Protein AF-A0AAD5JYR6-F1 (afdb_monomer_lite)

Secondary structure (DSSP, 8-state):
------GGG-GGGHHHHHHHHHHHHT-HHHHHHTTTHHHHHHHHHHHHHHHHHHHHHHHHHHHHHHHHHHHHHHHHHSPP---

Radius of gyration: 23.18 Å; chains: 1; bounding box: 49×17×70 Å

Foldseek 3Di:
DDDDDPCVVQVVLNVLVVLLVVQCVVDVCSVPVCVSVVSVVSSVVSVVVVVVVVVVVVVVVVVVVVVVVVVVVVVVPDDPPDD

pLDDT: mean 87.0, std 11.5, range [47.69, 98.19]

Structure (mmCIF, N/CA/C/O backbone):
data_AF-A0AAD5JYR6-F1
#
_entry.id   AF-A0AAD5JYR6-F1
#
loop_
_atom_site.group_PDB
_atom_site.id
_atom_site.type_symbol
_atom_site.label_atom_id
_atom_site.label_alt_id
_atom_site.label_comp_id
_atom_site.label_asym_id
_atom_site.label_entity_id
_atom_site.label_seq_id
_atom_site.pdbx_PDB_ins_code
_atom_site.Cartn_x
_atom_site.Cartn_y
_atom_site.Cartn_z
_atom_site.occupancy
_atom_site.B_iso_or_equiv
_atom_site.auth_seq_id
_atom_site.auth_comp_id
_atom_site.auth_asym_id
_atom_site.auth_atom_id
_atom_site.pdbx_PDB_model_num
ATOM 1 N N . MET A 1 1 ? -2.803 0.952 15.357 1.00 59.78 1 MET A N 1
ATOM 2 C CA . MET A 1 1 ? -2.915 2.291 14.739 1.00 59.78 1 MET A CA 1
ATOM 3 C C . MET A 1 1 ? -2.179 2.275 13.409 1.00 59.78 1 MET A C 1
ATOM 5 O O . MET A 1 1 ? -0.998 1.950 13.428 1.00 59.78 1 MET A O 1
ATOM 9 N N . HIS A 1 2 ? -2.845 2.560 12.285 1.00 60.00 2 HIS A N 1
ATOM 10 C CA . HIS A 1 2 ? -2.158 2.839 11.018 1.00 60.00 2 HIS A CA 1
ATOM 11 C C . HIS A 1 2 ? -2.063 4.368 10.830 1.00 60.00 2 HIS A C 1
ATOM 13 O O . HIS A 1 2 ? -2.943 5.086 11.311 1.00 60.00 2 HIS A O 1
ATOM 19 N N . PRO A 1 3 ? -0.998 4.894 10.205 1.00 69.06 3 PRO A N 1
ATOM 20 C CA . PRO A 1 3 ? -0.925 6.306 9.832 1.00 69.06 3 PRO A CA 1
ATOM 21 C C . PRO A 1 3 ? -1.94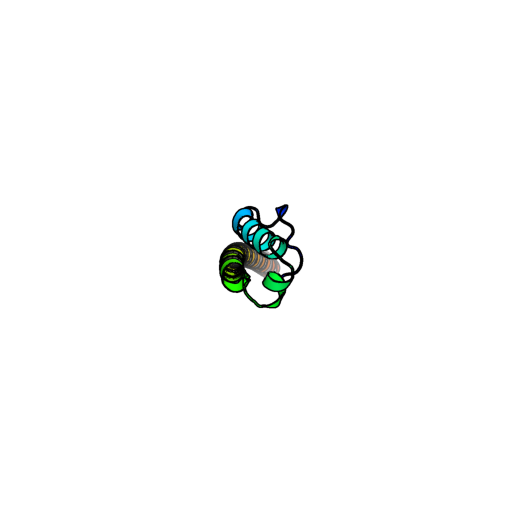6 6.612 8.729 1.00 69.06 3 PRO A C 1
ATOM 23 O O . PRO A 1 3 ? -2.112 5.755 7.866 1.00 69.06 3 PRO A O 1
ATOM 26 N N . PRO A 1 4 ? -2.600 7.789 8.720 1.00 67.94 4 PRO A N 1
ATOM 27 C CA . PRO A 1 4 ? -3.711 8.094 7.816 1.00 67.94 4 PRO A CA 1
ATOM 28 C C . PRO A 1 4 ? -3.410 7.673 6.373 1.00 67.94 4 PRO A C 1
ATOM 30 O O . PRO A 1 4 ? -2.432 8.121 5.768 1.00 67.94 4 PRO A O 1
ATOM 33 N N . LEU A 1 5 ? -4.232 6.754 5.863 1.00 79.25 5 LEU A N 1
ATOM 34 C CA . LEU A 1 5 ? -4.147 6.267 4.494 1.00 79.25 5 LEU A CA 1
ATOM 35 C C . LEU A 1 5 ? -4.778 7.335 3.616 1.00 79.25 5 LEU A C 1
ATOM 37 O O . LEU A 1 5 ? -5.848 7.858 3.914 1.00 79.25 5 LEU A O 1
ATOM 41 N N . ALA A 1 6 ? -4.103 7.679 2.532 1.00 77.56 6 ALA A N 1
ATOM 42 C CA . ALA A 1 6 ? -4.698 8.538 1.533 1.00 77.56 6 ALA A CA 1
ATOM 43 C C . ALA A 1 6 ? -5.783 7.727 0.808 1.00 77.56 6 ALA A C 1
ATOM 45 O O . ALA A 1 6 ? -5.441 6.908 -0.038 1.00 77.56 6 ALA A O 1
ATOM 46 N N . GLU A 1 7 ? -7.060 7.926 1.146 1.00 74.81 7 GLU A N 1
ATOM 47 C CA . GLU A 1 7 ? -8.192 7.146 0.602 1.00 74.81 7 GLU A CA 1
ATOM 48 C C . GLU A 1 7 ? -8.180 7.077 -0.932 1.00 74.81 7 GLU A C 1
ATOM 50 O O . GLU A 1 7 ? -8.376 6.012 -1.510 1.00 74.81 7 GLU A O 1
ATOM 55 N N . HIS A 1 8 ? -7.818 8.183 -1.591 1.00 76.56 8 HIS A N 1
ATOM 56 C CA . HIS A 1 8 ? -7.682 8.267 -3.051 1.00 76.56 8 HIS A CA 1
ATOM 57 C C . HIS A 1 8 ? -6.601 7.348 -3.652 1.00 76.56 8 HIS A C 1
ATOM 59 O O . HIS A 1 8 ? -6.525 7.206 -4.866 1.00 76.56 8 HIS A O 1
ATOM 65 N N . LYS A 1 9 ? -5.715 6.763 -2.836 1.00 84.06 9 LYS A N 1
ATOM 66 C CA . LYS A 1 9 ? -4.693 5.796 -3.276 1.00 84.06 9 LYS A CA 1
ATOM 67 C C . LYS A 1 9 ? -5.118 4.342 -3.081 1.00 84.06 9 LYS A C 1
ATOM 69 O O . LYS A 1 9 ? -4.434 3.463 -3.594 1.00 84.06 9 LYS A O 1
ATOM 74 N N . HIS A 1 10 ? -6.201 4.108 -2.345 1.00 87.19 10 HIS A N 1
ATOM 75 C CA . HIS A 1 10 ? -6.648 2.794 -1.886 1.00 87.19 10 HIS A CA 1
ATOM 76 C C . HIS A 1 10 ? -8.139 2.606 -2.185 1.00 87.19 10 HIS A C 1
ATOM 78 O O . HIS A 1 10 ? -8.912 2.183 -1.325 1.00 87.19 10 HIS A O 1
ATOM 84 N N . GLU A 1 11 ? -8.563 2.968 -3.401 1.00 86.81 11 GLU A N 1
ATOM 85 C CA . GLU A 1 11 ? -9.970 2.900 -3.818 1.00 86.81 11 GLU A CA 1
ATOM 86 C C . GLU A 1 11 ? -10.554 1.484 -3.648 1.00 86.81 11 GLU A C 1
ATOM 88 O O . GLU A 1 11 ? -11.722 1.338 -3.285 1.00 86.81 11 GLU A O 1
ATOM 93 N N . GLY A 1 12 ? -9.734 0.438 -3.830 1.00 86.81 12 GLY A N 1
ATOM 94 C CA . GLY A 1 12 ? -10.127 -0.961 -3.633 1.00 86.81 12 GLY A CA 1
ATOM 95 C C . GLY A 1 12 ? -10.375 -1.333 -2.168 1.00 86.81 12 GLY A C 1
ATOM 96 O O . GLY A 1 12 ? -11.241 -2.158 -1.879 1.00 86.81 12 GLY A O 1
ATOM 97 N N . CYS A 1 13 ? -9.684 -0.674 -1.236 1.00 92.81 13 CYS A N 1
ATOM 98 C CA . CYS A 1 13 ? -9.791 -0.921 0.204 1.00 92.81 13 CYS A CA 1
ATOM 99 C C . CYS A 1 13 ? -10.644 0.105 0.960 1.00 92.81 13 CYS A C 1
ATOM 101 O O . CYS A 1 13 ? -10.738 0.036 2.187 1.00 92.81 13 CYS A O 1
ATOM 103 N N . LEU A 1 14 ? -11.309 1.026 0.259 1.00 91.25 14 LEU A N 1
ATOM 104 C CA . LEU A 1 14 ? -12.011 2.166 0.858 1.00 91.25 14 LEU A CA 1
ATOM 105 C C . LEU A 1 14 ? -13.071 1.746 1.892 1.00 91.25 14 LEU A C 1
ATOM 107 O O . LEU A 1 14 ? -13.160 2.335 2.966 1.00 91.25 14 LEU A O 1
ATOM 111 N N . LYS A 1 15 ? -13.799 0.652 1.636 1.00 90.94 15 LYS A N 1
ATOM 112 C CA . LYS A 1 15 ? -14.769 0.087 2.595 1.00 90.94 15 LYS A CA 1
ATOM 113 C C . LYS A 1 15 ? -14.115 -0.430 3.882 1.00 90.94 15 LYS A C 1
ATOM 115 O O . LYS A 1 15 ? -14.673 -0.256 4.960 1.00 90.94 15 LYS A O 1
ATOM 120 N N . ALA A 1 16 ? -12.947 -1.066 3.782 1.00 91.88 16 ALA A N 1
ATOM 121 C CA . ALA A 1 16 ? -12.222 -1.580 4.945 1.00 91.88 16 ALA A CA 1
ATOM 122 C C . ALA A 1 16 ? -11.603 -0.440 5.772 1.00 91.88 16 ALA A C 1
ATOM 124 O O . ALA A 1 16 ? -11.571 -0.519 7.000 1.00 91.88 16 ALA A O 1
ATOM 125 N N . ILE A 1 17 ? -11.165 0.635 5.104 1.00 91.25 17 ILE A N 1
ATOM 126 C CA . ILE A 1 17 ? -10.695 1.867 5.753 1.00 91.25 17 ILE A CA 1
ATOM 127 C C . ILE A 1 17 ? -11.844 2.500 6.544 1.00 91.25 17 ILE A C 1
ATOM 129 O O . ILE A 1 17 ? -11.714 2.690 7.751 1.00 91.25 17 ILE A O 1
ATOM 133 N N . GLN A 1 18 ? -12.997 2.713 5.901 1.00 91.31 18 GLN A N 1
ATOM 134 C CA . GLN A 1 18 ? -14.187 3.272 6.550 1.00 91.31 18 GLN A CA 1
ATOM 135 C C . GLN A 1 18 ? -14.645 2.438 7.751 1.00 91.31 18 GLN A C 1
ATOM 137 O O . GLN A 1 18 ? -14.913 2.997 8.808 1.00 91.31 18 GLN A O 1
ATOM 142 N N . ALA A 1 19 ? -14.657 1.106 7.642 1.00 91.38 19 ALA A N 1
ATOM 143 C CA . ALA A 1 19 ? -15.034 0.231 8.754 1.00 91.38 19 ALA A CA 1
ATOM 144 C C . ALA A 1 19 ? -14.084 0.354 9.962 1.00 91.38 19 ALA A C 1
ATOM 146 O O . ALA A 1 19 ? -14.509 0.283 11.120 1.00 91.38 19 ALA A O 1
ATOM 147 N N . LEU A 1 20 ? -12.783 0.538 9.715 1.00 91.31 20 LEU A N 1
ATOM 148 C CA . LEU A 1 20 ? -11.816 0.760 10.785 1.00 91.31 20 LEU A CA 1
ATOM 149 C C . LEU A 1 20 ? -11.966 2.159 11.401 1.00 91.31 20 LEU A C 1
ATOM 151 O O . LEU A 1 20 ? -11.894 2.291 12.625 1.00 91.31 20 LEU A O 1
ATOM 155 N N . ASP A 1 21 ? -12.218 3.178 10.582 1.00 90.31 21 ASP A N 1
ATOM 156 C CA . ASP A 1 21 ? -12.449 4.547 11.046 1.00 90.31 21 ASP A CA 1
ATOM 157 C C . ASP A 1 21 ? -13.739 4.668 11.855 1.00 90.31 21 ASP A C 1
ATOM 159 O O . ASP A 1 21 ? -13.731 5.260 12.933 1.00 90.31 21 ASP A O 1
ATOM 163 N N . GLU A 1 22 ? -14.826 4.035 11.421 1.00 91.31 22 GLU A N 1
ATOM 164 C CA . GLU A 1 22 ? -16.062 3.913 12.196 1.00 91.31 22 GLU A CA 1
ATOM 165 C C . GLU A 1 22 ? -15.805 3.245 13.550 1.00 91.31 22 GLU A C 1
ATOM 167 O O . GLU A 1 22 ? -16.256 3.741 14.585 1.00 91.31 22 GLU A O 1
ATOM 172 N N . CYS A 1 23 ? -15.007 2.172 13.581 1.00 90.94 23 CYS A N 1
ATOM 173 C CA . CYS A 1 23 ? -14.643 1.520 14.836 1.00 90.94 23 CYS A CA 1
ATOM 174 C C . CYS A 1 23 ? -13.842 2.450 15.759 1.00 90.94 23 CYS A C 1
ATOM 176 O O . CYS A 1 23 ? -14.125 2.527 16.957 1.00 90.94 23 CYS A O 1
ATOM 178 N N . HIS A 1 24 ? -12.887 3.211 15.225 1.00 89.81 24 HIS A N 1
ATOM 179 C CA . HIS A 1 24 ? -12.139 4.198 16.005 1.00 89.81 24 HIS A CA 1
ATOM 180 C C . HIS A 1 24 ? -13.011 5.372 16.481 1.00 89.81 24 HIS A C 1
ATOM 182 O O . HIS A 1 24 ? -12.803 5.866 17.592 1.00 89.81 24 HIS A O 1
ATOM 188 N N . ASN A 1 25 ? -13.990 5.793 15.677 1.00 90.06 25 ASN A N 1
ATOM 189 C CA . ASN A 1 25 ? -14.930 6.871 15.993 1.00 90.06 25 ASN A CA 1
ATOM 190 C C . ASN A 1 25 ? -16.033 6.430 16.970 1.00 90.06 25 ASN A C 1
ATOM 192 O O . ASN A 1 25 ? -16.617 7.274 17.646 1.00 90.06 25 ASN A O 1
ATOM 196 N N . SER A 1 26 ? -16.285 5.122 17.101 1.00 88.88 26 SER A N 1
ATOM 197 C CA . SER A 1 26 ? -17.283 4.564 18.029 1.00 88.88 26 SER A CA 1
ATOM 198 C C . SER A 1 26 ? -16.937 4.764 19.510 1.00 88.88 26 SER A C 1
ATOM 200 O O . SER A 1 26 ? -17.817 4.716 20.368 1.00 88.88 26 SER A O 1
ATOM 202 N N . GLY A 1 27 ? -15.663 4.994 19.837 1.00 86.94 27 GLY A N 1
ATOM 203 C CA . GLY A 1 27 ? -15.251 5.275 21.204 1.00 86.94 27 GLY A CA 1
ATOM 204 C C . GLY A 1 27 ? -13.741 5.258 21.384 1.00 86.94 27 GLY A C 1
ATOM 205 O O . GLY A 1 27 ? -13.045 4.373 20.886 1.00 86.94 27 GLY A O 1
ATOM 206 N N . PHE A 1 28 ? -13.236 6.206 22.177 1.00 81.25 28 PHE A N 1
ATOM 207 C CA . PHE A 1 28 ? -11.809 6.315 22.480 1.00 81.25 28 PHE A CA 1
ATOM 208 C C . PHE A 1 28 ? -11.252 4.992 23.023 1.00 81.25 28 PHE A C 1
ATOM 210 O O . PHE A 1 28 ? -10.245 4.514 22.521 1.00 81.25 28 PHE A O 1
ATOM 217 N N . MET A 1 29 ? -11.946 4.328 23.955 1.00 81.56 29 MET A N 1
ATOM 218 C CA . MET A 1 29 ? -11.483 3.050 24.516 1.00 81.56 29 MET A CA 1
ATOM 219 C C . MET A 1 29 ? -11.339 1.951 23.454 1.00 81.56 29 MET A C 1
ATOM 221 O O . MET A 1 29 ? -10.321 1.265 23.455 1.00 81.56 29 MET A O 1
ATOM 225 N N . ASN A 1 30 ? -12.266 1.837 22.496 1.00 79.62 30 ASN A N 1
ATOM 226 C CA . ASN A 1 30 ? -12.220 0.813 21.440 1.00 79.62 30 ASN A CA 1
ATOM 227 C C . ASN A 1 30 ? -10.950 0.910 20.584 1.00 79.62 30 ASN A C 1
ATOM 229 O O . ASN A 1 30 ? -10.384 -0.103 20.163 1.00 79.62 30 ASN A O 1
ATOM 233 N N . ARG A 1 31 ? -10.464 2.139 20.390 1.00 78.44 31 ARG A N 1
ATOM 234 C CA . ARG A 1 31 ? -9.235 2.444 19.658 1.00 78.44 31 ARG A CA 1
ATOM 235 C C . ARG A 1 31 ? -7.964 1.988 20.391 1.00 78.44 31 ARG A C 1
ATOM 237 O O . ARG A 1 31 ? -6.978 1.668 19.728 1.00 78.44 31 ARG A O 1
ATOM 244 N N . PHE A 1 32 ? -7.966 1.944 21.727 1.00 81.44 32 PHE A N 1
ATOM 245 C CA . PHE A 1 32 ? -6.780 1.600 22.533 1.00 81.44 32 PHE A CA 1
ATOM 246 C C . PHE A 1 32 ? -6.806 0.186 23.121 1.00 81.44 32 PHE A C 1
ATOM 248 O O . PHE A 1 32 ? -5.743 -0.367 23.388 1.00 81.44 32 PHE A O 1
ATOM 255 N N . THR A 1 33 ? -7.978 -0.424 23.301 1.00 82.88 33 THR A N 1
ATOM 256 C CA . THR A 1 33 ? -8.119 -1.744 23.946 1.00 82.88 33 THR A CA 1
ATOM 257 C C . THR A 1 33 ? -8.049 -2.925 22.975 1.00 82.88 33 THR A C 1
ATOM 259 O O . THR A 1 33 ? -8.071 -4.072 23.410 1.00 82.88 33 THR A O 1
ATOM 262 N N . GLY A 1 34 ? -7.950 -2.672 21.664 1.00 84.00 34 GLY A N 1
ATOM 263 C CA . GLY A 1 34 ? -7.898 -3.721 20.638 1.00 84.00 34 GLY A CA 1
ATOM 264 C C . GLY A 1 34 ? -9.269 -4.219 20.166 1.00 84.00 34 GLY A C 1
ATOM 265 O O . GLY A 1 34 ? -9.334 -5.189 19.412 1.00 84.00 34 GLY A O 1
ATOM 266 N N . ALA A 1 35 ? -10.361 -3.545 20.543 1.00 88.06 35 ALA A N 1
ATOM 267 C CA . ALA A 1 35 ? -11.710 -3.873 20.071 1.00 88.06 35 ALA A CA 1
ATOM 268 C C . ALA A 1 35 ? -11.834 -3.818 18.533 1.00 88.06 35 ALA A C 1
ATOM 270 O O . ALA A 1 35 ? -12.598 -4.575 17.943 1.00 88.06 35 ALA A O 1
ATOM 271 N N . CYS A 1 36 ? -11.0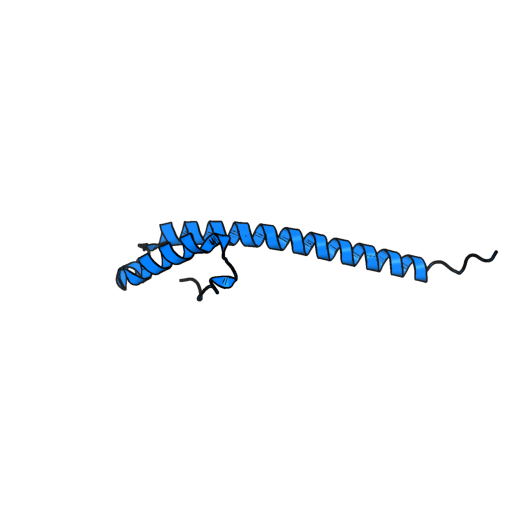24 -2.981 17.875 1.00 91.06 36 CYS A N 1
ATOM 272 C CA . CYS A 1 36 ? -10.988 -2.834 16.417 1.00 91.06 36 CYS A CA 1
ATOM 273 C C . CYS A 1 36 ? -10.007 -3.783 15.699 1.00 91.06 36 CYS A C 1
ATOM 275 O O . CYS A 1 36 ? -9.703 -3.582 14.525 1.00 91.06 36 CYS A O 1
ATOM 277 N N . ASN A 1 37 ? -9.460 -4.806 16.368 1.00 90.75 37 ASN A N 1
ATOM 278 C CA . ASN A 1 37 ? -8.440 -5.675 15.761 1.00 90.75 37 ASN A CA 1
ATOM 2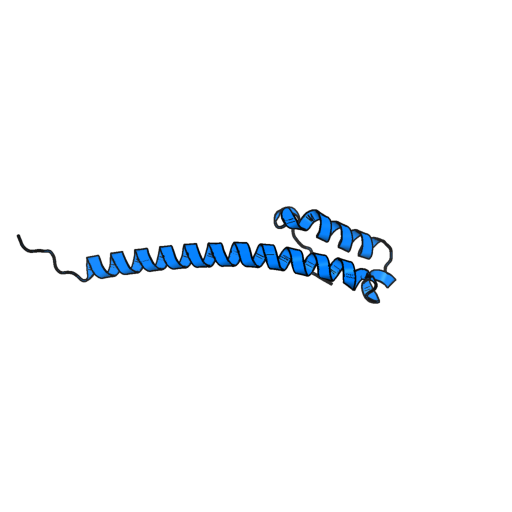79 C C . ASN A 1 37 ? -8.967 -6.495 14.574 1.00 90.75 37 ASN A C 1
ATOM 281 O O . ASN A 1 37 ? -8.222 -6.728 13.627 1.00 90.75 37 ASN A O 1
ATOM 285 N N . ALA A 1 38 ? -10.236 -6.909 14.601 1.00 91.44 38 ALA A N 1
ATOM 286 C CA . ALA A 1 38 ? -10.837 -7.676 13.511 1.00 91.44 38 ALA A CA 1
ATOM 287 C C . ALA A 1 38 ? -10.988 -6.834 12.232 1.00 91.44 38 ALA A C 1
ATOM 289 O O . ALA A 1 38 ? -10.534 -7.243 11.166 1.00 91.44 38 ALA A O 1
ATOM 290 N N . THR A 1 39 ? -11.545 -5.625 12.345 1.00 91.19 39 THR A N 1
ATOM 291 C CA . THR A 1 39 ? -11.634 -4.660 11.236 1.00 91.19 39 THR A CA 1
ATOM 292 C C . THR A 1 39 ? -10.252 -4.233 10.753 1.00 91.19 39 THR A C 1
ATOM 294 O O . THR A 1 39 ? -10.019 -4.129 9.551 1.00 91.19 39 THR A O 1
ATOM 297 N N . LYS A 1 40 ? -9.287 -4.075 11.667 1.00 90.94 40 LYS A N 1
ATOM 298 C CA . LYS A 1 40 ? -7.894 -3.812 11.297 1.00 90.94 40 LYS A CA 1
ATOM 299 C C . LYS A 1 40 ? -7.294 -4.958 10.474 1.00 90.94 40 LYS A C 1
ATOM 301 O O . LYS A 1 40 ? -6.621 -4.689 9.486 1.00 90.94 40 LYS A O 1
ATOM 306 N N . ALA A 1 41 ? -7.528 -6.213 10.859 1.00 93.06 41 ALA A N 1
ATOM 307 C CA . ALA A 1 41 ? -7.006 -7.368 10.131 1.00 93.06 41 ALA A CA 1
ATOM 308 C C . ALA A 1 41 ? -7.553 -7.438 8.695 1.00 93.06 41 ALA A C 1
ATOM 310 O O . ALA A 1 41 ? -6.790 -7.700 7.771 1.00 93.06 41 ALA A O 1
ATOM 311 N N . GLN A 1 42 ? -8.838 -7.120 8.502 1.00 92.94 42 GLN A N 1
ATOM 312 C CA . GLN A 1 42 ? -9.448 -7.030 7.169 1.00 92.94 42 GLN A CA 1
ATOM 313 C C . GLN A 1 42 ? -8.807 -5.931 6.313 1.00 92.94 42 GLN A C 1
ATOM 315 O O . GLN A 1 42 ? -8.522 -6.142 5.135 1.00 92.94 42 GLN A O 1
ATOM 320 N N . LEU A 1 43 ? -8.541 -4.763 6.906 1.00 93.00 43 LEU A N 1
ATOM 321 C CA . LEU A 1 43 ? -7.835 -3.691 6.208 1.00 93.00 43 LEU A CA 1
ATOM 322 C C . LEU A 1 43 ? -6.406 -4.105 5.831 1.00 93.00 43 LEU A C 1
ATOM 324 O O . LEU A 1 43 ? -5.981 -3.875 4.701 1.00 93.00 43 LEU A O 1
ATOM 328 N N . ASP A 1 44 ? -5.670 -4.727 6.755 1.00 93.38 44 ASP A N 1
ATOM 329 C CA . ASP A 1 44 ? -4.302 -5.188 6.502 1.00 93.38 44 ASP A CA 1
ATOM 330 C C . ASP A 1 44 ? -4.251 -6.209 5.352 1.00 93.38 44 ASP A C 1
ATOM 332 O O . ASP A 1 44 ? -3.329 -6.172 4.536 1.00 9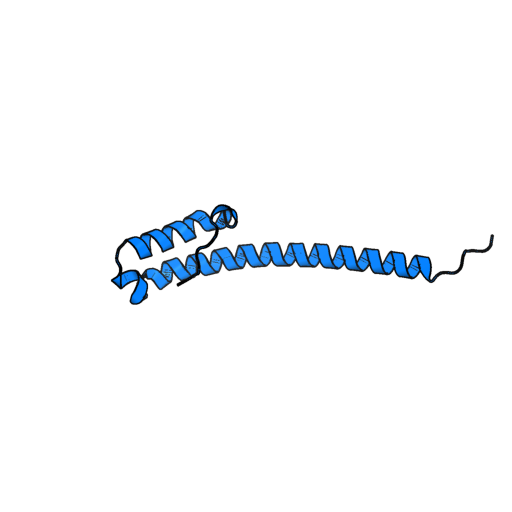3.38 44 ASP A O 1
ATOM 336 N N . GLU A 1 45 ? -5.229 -7.115 5.280 1.00 94.75 45 GLU A N 1
ATOM 337 C CA . GLU A 1 45 ? -5.347 -8.097 4.201 1.00 94.75 45 GLU A CA 1
ATOM 338 C C . GLU A 1 45 ? -5.579 -7.415 2.851 1.00 94.75 45 GLU A C 1
ATOM 340 O O . GLU A 1 45 ? -4.811 -7.644 1.917 1.00 94.75 45 GLU A O 1
ATOM 345 N N . CYS A 1 46 ? -6.540 -6.494 2.779 1.00 94.50 46 CYS A N 1
ATOM 346 C CA . CYS A 1 46 ? -6.827 -5.756 1.552 1.00 94.50 46 CYS A CA 1
ATOM 347 C C . CYS A 1 46 ? -5.604 -4.963 1.050 1.00 94.50 46 CYS A C 1
ATOM 349 O O . CYS A 1 46 ? -5.201 -5.070 -0.110 1.00 94.50 46 CYS A O 1
ATOM 351 N N . LEU A 1 47 ? -4.936 -4.219 1.939 1.00 93.12 47 LEU A N 1
ATOM 352 C CA . LEU A 1 47 ? -3.744 -3.442 1.576 1.00 93.12 47 LEU A CA 1
ATOM 353 C C . LEU A 1 47 ? -2.581 -4.336 1.137 1.00 93.12 47 LEU A C 1
ATOM 355 O O . LEU A 1 47 ? -1.769 -3.952 0.290 1.00 93.12 47 LEU A O 1
ATOM 359 N N . LYS A 1 48 ? -2.476 -5.538 1.711 1.00 94.19 48 LYS A N 1
ATOM 360 C CA . LYS A 1 48 ? -1.474 -6.522 1.306 1.00 94.19 48 LYS A CA 1
ATOM 361 C C . LYS A 1 48 ? -1.732 -7.009 -0.117 1.00 94.19 48 LYS A C 1
ATOM 363 O O . LYS A 1 48 ? -0.769 -7.156 -0.867 1.00 94.19 48 LYS A O 1
ATOM 368 N N . GLU A 1 49 ? -2.982 -7.235 -0.502 1.00 94.88 49 GLU A N 1
ATOM 369 C CA . GLU A 1 49 ? -3.338 -7.612 -1.872 1.00 94.88 49 GLU A CA 1
ATOM 370 C C . GLU A 1 49 ? -2.995 -6.501 -2.872 1.00 94.88 49 GLU A C 1
ATOM 372 O O . GLU A 1 49 ? -2.268 -6.759 -3.836 1.00 94.88 49 GLU A O 1
ATOM 377 N N . GLU A 1 50 ? -3.402 -5.254 -2.600 1.00 93.62 50 GLU A N 1
ATOM 378 C CA . GLU A 1 50 ? -3.037 -4.092 -3.428 1.00 93.62 50 GLU A CA 1
ATOM 379 C C . GLU A 1 50 ? -1.513 -3.974 -3.586 1.00 93.62 50 GLU A C 1
ATOM 381 O O . GLU A 1 50 ? -0.983 -3.806 -4.692 1.00 93.62 50 GLU A O 1
ATOM 386 N N . PHE A 1 51 ? -0.777 -4.133 -2.483 1.00 93.12 51 PHE A N 1
ATOM 387 C CA . PHE A 1 51 ? 0.680 -4.101 -2.496 1.00 93.12 51 PHE A CA 1
ATOM 388 C C . PHE A 1 51 ? 1.281 -5.203 -3.376 1.00 93.12 51 PHE A C 1
ATOM 390 O O . PHE A 1 51 ? 2.246 -4.950 -4.104 1.00 93.12 51 PHE A O 1
ATOM 397 N N . LEU A 1 52 ? 0.744 -6.424 -3.328 1.00 96.19 52 LEU A N 1
ATOM 398 C CA . LEU A 1 52 ? 1.235 -7.537 -4.141 1.00 96.19 52 LEU A CA 1
ATOM 399 C C . LEU A 1 52 ? 1.031 -7.282 -5.638 1.00 96.19 52 LEU A C 1
ATOM 401 O O . LEU A 1 52 ? 1.957 -7.536 -6.415 1.00 96.19 52 LEU A O 1
ATOM 405 N N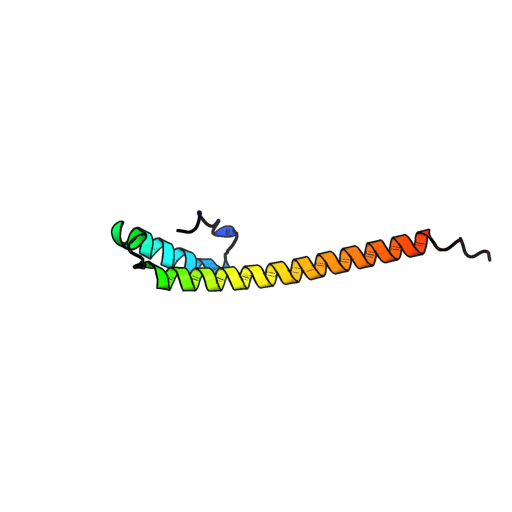 . VAL A 1 53 ? -0.119 -6.726 -6.027 1.00 95.06 53 VAL A N 1
ATOM 406 C CA . VAL A 1 53 ? -0.408 -6.341 -7.418 1.00 95.06 53 VAL A CA 1
ATOM 407 C C . VAL A 1 53 ? 0.595 -5.293 -7.899 1.00 95.06 53 VAL A C 1
ATOM 409 O O . VAL A 1 53 ? 1.325 -5.523 -8.867 1.00 95.06 53 VAL A O 1
ATOM 412 N N . LEU A 1 54 ? 0.735 -4.185 -7.166 1.00 93.69 54 LEU A N 1
ATOM 413 C CA . LEU A 1 54 ? 1.673 -3.113 -7.513 1.00 93.69 54 LEU A CA 1
ATOM 414 C C . LEU A 1 54 ? 3.123 -3.608 -7.557 1.00 93.69 54 LEU A C 1
ATOM 416 O O . LEU A 1 54 ? 3.909 -3.230 -8.433 1.00 93.69 54 LEU A O 1
ATOM 420 N N . ARG A 1 55 ? 3.504 -4.487 -6.625 1.00 96.62 55 ARG A N 1
ATOM 421 C CA . ARG A 1 55 ? 4.837 -5.092 -6.593 1.00 96.62 55 ARG A CA 1
ATOM 422 C C . ARG A 1 55 ? 5.092 -5.951 -7.829 1.00 96.62 55 ARG A C 1
ATOM 424 O O . ARG A 1 55 ? 6.197 -5.891 -8.375 1.00 96.62 55 ARG A O 1
ATOM 431 N N . ALA A 1 56 ? 4.110 -6.734 -8.271 1.00 97.56 56 ALA A N 1
ATOM 432 C CA . ALA A 1 56 ? 4.222 -7.552 -9.474 1.00 97.56 56 ALA A CA 1
ATOM 433 C C . ALA A 1 56 ? 4.398 -6.680 -10.726 1.00 97.56 56 ALA A C 1
ATOM 435 O O . ALA A 1 56 ? 5.323 -6.913 -11.510 1.00 97.56 56 ALA A O 1
ATOM 436 N N . GLU A 1 57 ? 3.600 -5.620 -10.868 1.00 97.56 57 GLU A N 1
ATOM 437 C CA . GLU A 1 57 ? 3.736 -4.669 -11.974 1.00 97.56 57 GLU A CA 1
ATOM 438 C C . GLU A 1 57 ? 5.101 -3.980 -11.987 1.00 97.56 57 GLU A C 1
ATOM 440 O O . GLU A 1 57 ? 5.759 -3.893 -13.026 1.00 97.56 57 GLU A O 1
ATOM 445 N N . ASN A 1 58 ? 5.560 -3.505 -10.829 1.00 97.25 58 ASN A N 1
ATOM 446 C CA . ASN A 1 58 ? 6.855 -2.846 -10.707 1.00 97.25 58 ASN A CA 1
ATOM 447 C C . ASN A 1 58 ? 8.002 -3.805 -11.038 1.00 97.25 58 ASN A C 1
ATOM 449 O O . ASN A 1 58 ? 8.954 -3.414 -11.719 1.00 97.25 58 ASN A O 1
ATOM 453 N N . LYS A 1 59 ? 7.892 -5.076 -10.633 1.00 98.00 59 LYS A N 1
ATOM 454 C CA . LYS A 1 59 ? 8.849 -6.124 -11.005 1.00 98.00 59 LYS A CA 1
ATOM 455 C C . LYS A 1 59 ? 8.873 -6.345 -12.520 1.00 98.00 59 LYS A C 1
ATOM 457 O O . LYS A 1 59 ? 9.960 -6.400 -13.093 1.00 98.00 59 LYS A O 1
ATOM 462 N N . ALA A 1 60 ? 7.712 -6.416 -13.172 1.00 98.19 60 ALA A N 1
ATOM 463 C CA . ALA A 1 60 ? 7.616 -6.567 -14.625 1.00 98.19 60 ALA A CA 1
ATOM 464 C C . ALA A 1 60 ? 8.219 -5.360 -15.366 1.00 98.19 60 ALA A C 1
ATOM 466 O O . ALA A 1 60 ? 9.054 -5.526 -16.258 1.00 98.19 60 ALA A O 1
ATOM 467 N N . LYS A 1 61 ? 7.885 -4.134 -14.939 1.00 98.19 61 LYS A N 1
ATOM 468 C CA . LYS A 1 61 ? 8.450 -2.888 -15.485 1.00 98.19 61 LYS A CA 1
ATOM 469 C C . LYS A 1 61 ? 9.972 -2.839 -15.312 1.00 98.19 61 LYS A C 1
ATOM 471 O O . LYS A 1 61 ? 10.682 -2.472 -16.247 1.00 98.19 61 LYS A O 1
ATOM 476 N N . ALA A 1 62 ? 10.489 -3.234 -14.148 1.00 97.69 62 ALA A N 1
ATOM 477 C CA . ALA A 1 62 ? 11.926 -3.286 -13.889 1.00 97.69 62 ALA A CA 1
ATOM 478 C C . ALA A 1 62 ? 12.637 -4.329 -14.766 1.00 97.69 62 ALA A C 1
ATOM 480 O O . ALA A 1 62 ? 13.689 -4.032 -15.330 1.00 97.69 62 ALA A O 1
ATOM 481 N N . ALA A 1 63 ? 12.055 -5.521 -14.932 1.00 97.88 63 ALA A N 1
ATOM 482 C CA . ALA A 1 63 ? 12.593 -6.557 -15.812 1.00 97.88 63 ALA A CA 1
ATOM 483 C C . ALA A 1 63 ? 12.634 -6.095 -17.278 1.00 97.88 63 ALA A C 1
ATOM 485 O O . ALA A 1 63 ? 13.663 -6.238 -17.934 1.00 97.88 63 ALA A O 1
ATOM 486 N N . ALA A 1 64 ? 11.565 -5.458 -17.766 1.00 97.75 64 ALA A N 1
ATOM 487 C CA . ALA A 1 64 ? 11.518 -4.905 -19.118 1.00 97.75 64 ALA A CA 1
ATOM 488 C C . ALA A 1 64 ? 12.569 -3.804 -19.335 1.00 97.75 64 ALA A C 1
ATOM 490 O O . ALA A 1 64 ? 13.225 -3.774 -20.375 1.00 97.75 64 ALA A O 1
ATOM 491 N N . LYS A 1 65 ? 12.768 -2.915 -18.350 1.00 96.94 65 LYS A N 1
ATOM 492 C CA . LYS A 1 65 ? 13.828 -1.895 -18.398 1.00 96.94 65 LYS A CA 1
ATOM 493 C C . LYS A 1 65 ? 15.216 -2.534 -18.460 1.00 96.94 65 LYS A C 1
ATOM 495 O O . LYS A 1 65 ? 15.998 -2.157 -19.324 1.00 96.94 65 LYS A O 1
ATOM 500 N N . ARG A 1 66 ? 15.496 -3.529 -17.611 1.00 96.56 66 ARG A N 1
ATOM 501 C CA . ARG A 1 66 ? 16.770 -4.270 -17.633 1.00 96.56 66 ARG A CA 1
ATOM 502 C C . ARG A 1 66 ? 17.012 -4.929 -18.987 1.00 96.56 66 ARG A C 1
ATOM 504 O O . ARG A 1 66 ? 18.047 -4.693 -19.584 1.00 96.56 66 ARG A O 1
ATOM 511 N N . ALA A 1 67 ? 16.030 -5.651 -19.526 1.00 96.88 67 ALA A N 1
ATOM 512 C CA . ALA A 1 67 ? 16.157 -6.300 -20.831 1.00 96.88 67 ALA A CA 1
ATOM 513 C C . ALA A 1 67 ? 16.446 -5.311 -21.976 1.00 96.88 67 ALA A C 1
ATOM 515 O O . ALA A 1 67 ? 17.186 -5.644 -22.896 1.00 96.88 67 ALA A O 1
ATOM 516 N N . LYS A 1 68 ? 15.881 -4.095 -21.930 1.00 96.19 68 LYS A N 1
ATOM 517 C CA . LYS A 1 68 ? 16.196 -3.035 -22.902 1.00 96.19 68 LYS A CA 1
ATOM 518 C C . LYS A 1 68 ? 17.636 -2.543 -22.766 1.00 96.19 68 LYS A C 1
ATOM 520 O O . LYS A 1 68 ? 18.311 -2.417 -23.777 1.00 96.19 68 LYS A O 1
ATOM 525 N N . LEU A 1 69 ? 18.095 -2.288 -21.541 1.00 95.38 69 LEU A N 1
ATOM 526 C CA . LEU A 1 69 ? 19.466 -1.836 -21.286 1.00 95.38 69 LEU A CA 1
ATOM 527 C C . LEU A 1 69 ? 20.494 -2.882 -21.730 1.00 95.38 69 LEU A C 1
ATOM 529 O O . LEU A 1 69 ? 21.431 -2.536 -22.435 1.00 95.38 69 LEU A O 1
ATOM 533 N N . GLU A 1 70 ? 20.257 -4.156 -21.418 1.00 94.69 70 GLU A N 1
ATOM 534 C CA . GLU A 1 70 ? 21.111 -5.270 -21.853 1.00 94.69 70 GLU A CA 1
ATOM 535 C C . GLU A 1 70 ? 21.207 -5.376 -23.381 1.00 94.69 70 GLU A C 1
ATOM 537 O O . GLU A 1 70 ? 22.277 -5.646 -23.917 1.00 94.69 70 GLU A O 1
ATOM 542 N N . LYS A 1 71 ? 20.103 -5.148 -24.108 1.00 94.25 71 LYS A N 1
ATOM 543 C CA . LYS A 1 71 ? 20.127 -5.120 -25.580 1.00 94.25 71 LYS A CA 1
ATOM 544 C C . LYS A 1 71 ? 20.975 -3.969 -26.111 1.00 94.25 71 LYS A C 1
ATOM 546 O O . LYS A 1 71 ? 21.827 -4.204 -26.955 1.00 94.25 71 LYS A O 1
ATOM 551 N N . ILE A 1 72 ? 20.773 -2.763 -25.578 1.00 93.19 72 ILE A N 1
ATOM 552 C CA . ILE A 1 72 ? 21.540 -1.575 -25.977 1.00 93.19 72 ILE A CA 1
ATOM 553 C C . ILE A 1 72 ? 23.033 -1.792 -25.708 1.00 93.19 72 ILE A C 1
ATOM 555 O O . ILE A 1 72 ? 23.860 -1.477 -26.553 1.00 93.19 72 ILE A O 1
ATOM 559 N N . TRP A 1 73 ? 23.392 -2.355 -24.552 1.00 91.12 73 TRP A N 1
ATOM 560 C CA . TRP A 1 73 ? 24.786 -2.648 -24.218 1.00 91.12 73 TRP A CA 1
ATOM 561 C C . TRP A 1 73 ? 25.415 -3.652 -25.184 1.00 91.12 73 TRP A C 1
ATOM 563 O O . TRP A 1 73 ? 26.504 -3.389 -25.681 1.00 91.12 73 TRP A O 1
ATOM 573 N N . LYS A 1 74 ? 24.705 -4.730 -25.538 1.00 91.75 74 LYS A N 1
ATOM 574 C CA . LYS A 1 74 ? 25.177 -5.700 -26.540 1.00 91.75 74 LYS A CA 1
ATOM 575 C C . LYS A 1 74 ? 25.350 -5.089 -27.930 1.00 91.75 74 LYS A C 1
ATOM 577 O O . LYS A 1 74 ? 26.339 -5.370 -28.591 1.00 91.75 74 LYS A O 1
ATOM 582 N N . GLU A 1 75 ? 24.415 -4.245 -28.363 1.00 88.12 75 GLU A N 1
ATOM 583 C CA . GLU A 1 75 ? 24.501 -3.544 -29.653 1.00 88.12 75 GLU A CA 1
ATOM 584 C C . GLU A 1 75 ? 25.678 -2.557 -29.708 1.00 88.12 75 GLU A C 1
ATOM 586 O O . GLU A 1 75 ? 26.251 -2.362 -30.774 1.00 88.12 75 GLU A O 1
ATOM 591 N N . MET A 1 76 ? 26.056 -1.949 -28.578 1.00 82.06 76 MET A N 1
ATOM 592 C CA . MET A 1 76 ? 27.242 -1.086 -28.492 1.00 82.06 76 MET A CA 1
ATOM 593 C C . MET A 1 76 ? 28.562 -1.871 -28.429 1.00 82.06 76 MET A C 1
ATOM 595 O O . MET A 1 76 ? 29.599 -1.329 -28.803 1.00 82.06 76 MET A O 1
ATOM 599 N N . GLU A 1 77 ? 28.542 -3.107 -27.922 1.00 79.25 77 GLU A N 1
ATOM 600 C CA . GLU A 1 77 ? 29.732 -3.956 -27.765 1.00 79.25 77 GLU A CA 1
ATOM 601 C C . GLU A 1 77 ? 30.065 -4.756 -29.042 1.00 79.25 77 GLU A C 1
ATOM 603 O O . GLU A 1 77 ? 31.226 -5.113 -29.252 1.00 79.25 77 GLU A O 1
ATOM 608 N N . GLU A 1 78 ? 29.097 -4.994 -29.941 1.00 68.31 78 GLU A N 1
ATOM 609 C CA . GLU A 1 78 ? 29.380 -5.577 -31.261 1.00 68.31 78 GLU A CA 1
ATOM 610 C C . GLU A 1 78 ? 30.079 -4.557 -32.194 1.00 68.31 78 GLU A C 1
ATOM 612 O O . GLU A 1 78 ? 29.533 -3.481 -32.455 1.00 68.31 78 GLU A O 1
ATOM 617 N N . PRO A 1 79 ? 31.272 -4.869 -32.750 1.00 59.47 79 PRO A N 1
ATOM 618 C CA . PRO A 1 79 ? 31.925 -4.002 -33.731 1.00 59.47 79 PRO A CA 1
ATOM 619 C C . PRO A 1 79 ? 31.057 -3.880 -34.997 1.00 59.47 79 PRO A C 1
ATOM 621 O O . PRO A 1 79 ? 30.350 -4.833 -35.342 1.00 59.47 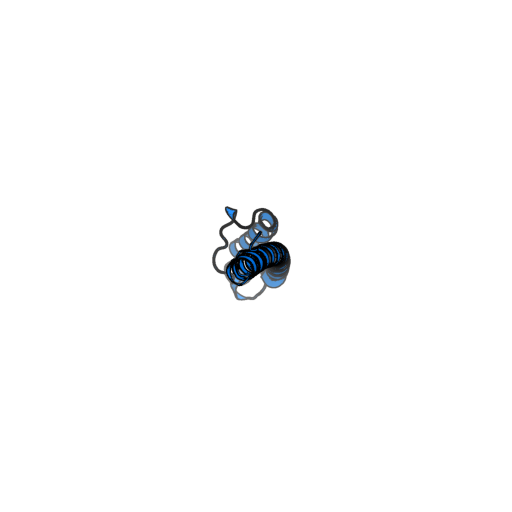79 PRO A O 1
ATOM 624 N N . PRO A 1 80 ? 31.099 -2.743 -35.727 1.00 62.31 80 PRO A N 1
ATOM 625 C CA . PRO A 1 80 ? 30.287 -2.571 -36.927 1.00 62.31 80 PRO A CA 1
ATOM 626 C C . PRO A 1 80 ? 30.571 -3.721 -37.898 1.00 62.31 80 PRO A C 1
ATOM 628 O O . PRO A 1 80 ? 31.728 -3.954 -38.250 1.00 62.31 80 PRO A O 1
ATOM 631 N N . LYS A 1 81 ? 29.526 -4.451 -38.322 1.00 61.97 81 LYS A N 1
ATOM 632 C CA . LYS A 1 81 ? 29.650 -5.472 -39.373 1.00 61.97 81 LYS A CA 1
ATOM 633 C C . LYS A 1 81 ? 30.222 -4.792 -40.615 1.00 61.97 81 LYS A C 1
ATOM 635 O O . LYS A 1 81 ? 29.508 -4.055 -41.291 1.00 61.97 81 LYS A O 1
ATOM 640 N N . SER A 1 82 ? 31.504 -5.018 -40.891 1.00 49.62 82 SER A N 1
ATOM 641 C CA . SER A 1 82 ? 32.126 -4.632 -42.152 1.00 49.62 82 SER A CA 1
ATOM 642 C C . SER A 1 82 ? 31.471 -5.451 -43.262 1.00 49.62 82 SER A C 1
ATOM 644 O O . SER A 1 82 ? 31.591 -6.678 -43.268 1.00 49.62 82 SER A O 1
ATOM 646 N N . SER A 1 83 ? 30.728 -4.768 -44.132 1.00 47.69 83 SER A N 1
ATOM 647 C CA . SER A 1 83 ? 30.238 -5.268 -45.420 1.00 47.69 83 SER A CA 1
ATOM 648 C C . SER A 1 83 ? 31.374 -5.488 -46.405 1.00 47.69 83 SER A C 1
ATOM 650 O O . SER A 1 83 ? 32.238 -4.580 -46.454 1.00 47.69 83 SER A O 1
#

InterPro domains:
  IPR013892 Cytochrome c oxidase biogenesis protein Cmc1-like [PF08583] (1-70)

Sequence (83 aa):
MHPPLAEHKHEGCLKAIQALDECHNSGFMNRFTGACNATKAQLDECLKEEFLVLRAENKAKAAAKRAKLEKIWKEMEEPPKSS

Organism: NCBI:txid60185